Protein AF-A0A7V2KPK5-F1 (afdb_monomer)

Secondary structure (DSSP, 8-state):
---HHHHHHHSPPPB---HHHHHHTTT--TTS-HHHHHHH-HHHHHHHHHHHHHTT-SB---TTTT-STTTS--

Radius of gyration: 14.18 Å; Cα contacts (8 Å, |Δi|>4): 71; chains: 1; bounding box: 34×24×35 Å

Mean predicted aligned error: 3.82 Å

Sequence (74 aa):
MVDLVERLKTEILVTFSAVGTELQRYGFDLTGSVGGWALKHPDAYQSLVREYAEVGCDILFAAGVQGTRFRLES

pLDDT: mean 91.25, std 7.67, range [57.75, 97.31]

Solvent-accessible surface area (backbone atoms only — not comparable to full-atom values): 4522 Å² total; per-residue (Å²): 133,87,58,66,74,64,47,65,76,78,50,90,80,41,63,60,75,69,60,62,67,58,37,38,82,76,72,49,60,81,88,44,21,57,21,31,46,34,75,77,38,50,68,63,48,51,50,54,54,48,51,38,51,74,78,60,34,75,40,80,81,69,61,62,58,59,54,41,94,89,28,44,89,76

Foldseek 3Di:
DDDPVVCVVPDDAAEDDDVLVVCVVVVHDSVAQQLLVCVVVVPSVVVSQVVCVVVPHPYGDDSCVQVDPVGSVD

Structure (mmCIF, N/CA/C/O backbone):
data_AF-A0A7V2KPK5-F1
#
_entry.id   AF-A0A7V2KPK5-F1
#
loop_
_atom_site.group_PDB
_atom_site.id
_atom_site.type_symbol
_atom_site.label_atom_id
_atom_site.label_alt_id
_atom_site.label_comp_id
_atom_site.label_asym_id
_atom_site.label_entity_id
_atom_site.label_seq_id
_atom_site.pdbx_PDB_ins_code
_atom_site.Cartn_x
_atom_site.Cartn_y
_atom_site.Cartn_z
_atom_site.occupancy
_atom_site.B_iso_or_equiv
_atom_site.auth_seq_id
_atom_site.auth_comp_id
_atom_site.auth_asym_id
_atom_site.auth_atom_id
_atom_site.pdbx_PDB_model_num
ATOM 1 N N . MET A 1 1 ? -17.734 9.758 9.045 1.00 65.44 1 MET A N 1
ATOM 2 C CA . MET A 1 1 ? -16.403 9.120 8.994 1.00 65.44 1 MET A CA 1
ATOM 3 C C . MET A 1 1 ? -16.180 8.485 10.350 1.00 65.44 1 MET A C 1
ATOM 5 O O . MET A 1 1 ? -16.379 9.177 11.338 1.00 65.44 1 MET A O 1
ATOM 9 N N . VAL A 1 2 ? -15.909 7.182 10.403 1.00 79.44 2 VAL A N 1
ATOM 10 C CA . VAL A 1 2 ? -15.619 6.501 11.674 1.00 79.44 2 VAL A CA 1
ATOM 11 C C . VAL A 1 2 ? -14.192 6.862 12.087 1.00 79.44 2 VAL A C 1
ATOM 13 O O . VAL A 1 2 ? -13.312 6.900 11.229 1.00 79.44 2 VAL A O 1
ATOM 16 N N . ASP A 1 3 ? -13.977 7.172 13.363 1.00 92.31 3 ASP A N 1
ATOM 17 C CA . 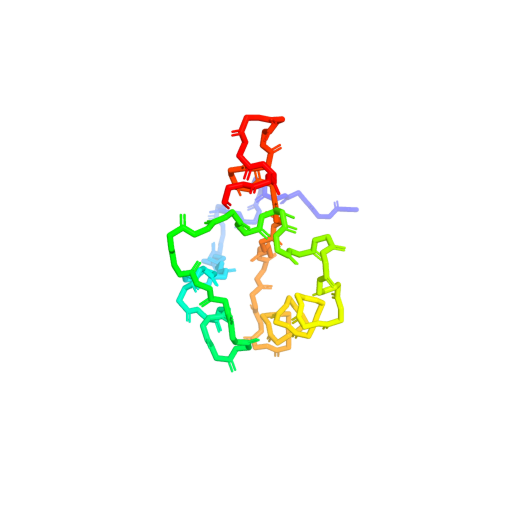ASP A 1 3 ? -12.653 7.510 13.886 1.00 92.31 3 ASP A CA 1
ATOM 18 C C . ASP A 1 3 ? -11.816 6.239 14.095 1.00 92.31 3 ASP A C 1
ATOM 20 O O . ASP A 1 3 ? -12.223 5.323 14.814 1.00 92.31 3 ASP A O 1
ATOM 24 N N . LEU A 1 4 ? -10.641 6.187 13.463 1.00 93.56 4 LEU A N 1
ATOM 25 C CA . LEU A 1 4 ? -9.696 5.079 13.593 1.00 93.56 4 LEU A CA 1
ATOM 26 C C . LEU A 1 4 ? -9.242 4.894 15.048 1.00 93.56 4 LEU A C 1
ATOM 28 O O . LEU A 1 4 ? -9.103 3.758 15.498 1.00 93.56 4 LEU A O 1
ATOM 32 N N . VAL A 1 5 ? -9.034 5.991 15.788 1.00 94.69 5 VAL A N 1
ATOM 33 C CA . VAL A 1 5 ? -8.555 5.935 17.179 1.00 94.69 5 VAL A CA 1
ATOM 34 C C . VAL A 1 5 ? -9.585 5.273 18.089 1.00 94.69 5 VAL A C 1
ATOM 36 O O . VAL A 1 5 ? -9.213 4.500 18.970 1.00 94.69 5 VAL A O 1
ATOM 39 N N . GLU A 1 6 ? -10.874 5.523 17.866 1.00 96.06 6 GLU A N 1
ATOM 40 C CA . GLU A 1 6 ? -11.934 4.879 18.641 1.00 96.06 6 GLU A CA 1
ATOM 41 C C . GLU A 1 6 ? -12.080 3.393 18.296 1.00 96.06 6 GLU A C 1
ATOM 43 O O . GLU A 1 6 ? -12.199 2.577 19.209 1.00 96.06 6 GLU A O 1
ATOM 48 N N . ARG A 1 7 ? -11.972 3.008 17.015 1.00 95.12 7 ARG A N 1
ATOM 49 C CA . ARG A 1 7 ? -11.982 1.588 16.606 1.00 95.12 7 ARG A CA 1
ATOM 50 C C . ARG A 1 7 ? -10.853 0.793 17.270 1.00 95.12 7 ARG A C 1
ATOM 52 O O . ARG A 1 7 ? -11.093 -0.275 17.823 1.00 95.12 7 ARG A O 1
ATOM 59 N N . LEU A 1 8 ? -9.639 1.347 17.310 1.00 95.75 8 LEU A N 1
ATOM 60 C CA . LEU A 1 8 ? -8.476 0.700 17.936 1.00 95.75 8 LEU A CA 1
ATOM 61 C C . LEU A 1 8 ? -8.671 0.359 19.426 1.00 95.75 8 LEU A C 1
ATOM 63 O O . LEU A 1 8 ? -7.951 -0.487 19.951 1.00 95.75 8 LEU A O 1
ATOM 67 N N . LYS A 1 9 ? -9.616 1.004 20.123 1.00 96.75 9 LYS A N 1
ATOM 68 C CA . LYS A 1 9 ? -9.916 0.713 21.534 1.00 96.75 9 LYS A CA 1
ATOM 69 C C . LYS A 1 9 ? -10.841 -0.490 21.720 1.00 96.75 9 LYS A C 1
ATOM 71 O O . LYS A 1 9 ? -10.873 -1.040 22.819 1.00 96.75 9 LYS A O 1
ATOM 76 N N . THR A 1 10 ? -11.621 -0.866 20.705 1.00 97.06 10 THR A N 1
ATOM 77 C CA . THR A 1 10 ? -12.704 -1.856 20.843 1.00 97.06 10 THR A CA 1
ATOM 78 C C . THR A 1 10 ? -12.521 -3.105 19.993 1.00 97.06 10 THR A C 1
ATOM 80 O O . THR A 1 10 ? -13.189 -4.103 20.248 1.00 97.06 10 THR A O 1
ATOM 83 N N . GLU A 1 11 ? -11.640 -3.078 18.995 1.00 96.00 11 GLU A N 1
ATOM 84 C CA . GLU A 1 11 ? -11.456 -4.184 18.055 1.00 96.00 11 GLU A CA 1
ATOM 85 C C . GLU A 1 11 ? -10.002 -4.341 17.601 1.00 96.00 11 GLU A C 1
ATOM 87 O O . GLU A 1 11 ? -9.184 -3.425 17.685 1.00 96.00 11 GLU A O 1
ATOM 92 N N . ILE A 1 12 ? -9.685 -5.543 17.116 1.00 96.75 12 ILE A N 1
ATOM 93 C CA . ILE A 1 12 ? -8.409 -5.848 16.471 1.00 96.75 12 ILE A CA 1
ATOM 94 C C . ILE A 1 12 ? -8.554 -5.502 14.992 1.00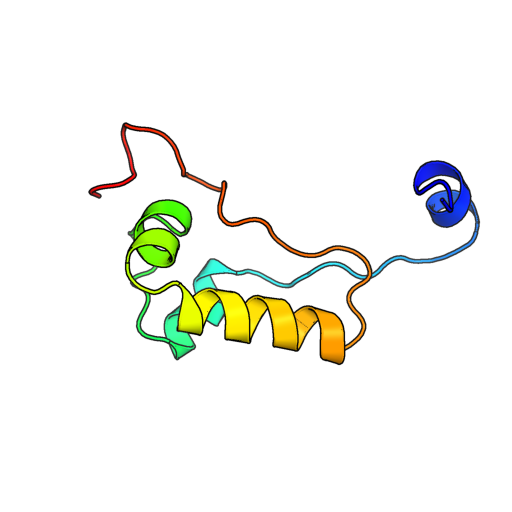 96.75 12 ILE A C 1
ATOM 96 O O . ILE A 1 12 ? -9.406 -6.072 14.317 1.00 96.75 12 ILE A O 1
ATOM 100 N N . LEU A 1 13 ? -7.704 -4.601 14.498 1.00 96.69 13 LEU A N 1
ATOM 101 C CA . LEU A 1 13 ? -7.657 -4.236 13.083 1.00 96.69 13 LEU A CA 1
ATOM 102 C C . LEU A 1 13 ? -6.589 -5.047 12.351 1.00 96.69 13 LEU A C 1
ATOM 104 O O . LEU A 1 13 ? -5.480 -5.230 12.861 1.00 96.69 13 LEU A O 1
ATOM 108 N N . VAL A 1 14 ? -6.911 -5.500 11.141 1.00 96.94 14 VAL A N 1
ATOM 109 C CA . VAL A 1 14 ? -5.999 -6.290 10.305 1.00 96.94 14 VAL A CA 1
ATOM 110 C C . VAL A 1 14 ? -5.311 -5.388 9.283 1.00 96.94 14 VAL A C 1
ATOM 112 O O . VAL A 1 14 ? -5.947 -4.589 8.598 1.00 96.94 14 VAL A O 1
ATOM 115 N N . THR A 1 15 ? -3.991 -5.522 9.164 1.00 95.81 15 THR A N 1
ATOM 116 C CA . THR A 1 15 ? -3.184 -4.809 8.166 1.00 95.81 15 THR A CA 1
ATOM 117 C C . THR A 1 15 ? -2.658 -5.769 7.102 1.00 95.81 15 THR A C 1
ATOM 119 O O . THR A 1 15 ? -2.590 -6.979 7.310 1.00 95.81 15 THR A O 1
ATOM 122 N N . PHE A 1 16 ? -2.254 -5.199 5.971 1.00 94.94 16 PHE A N 1
ATOM 123 C CA . PHE A 1 16 ? -1.566 -5.880 4.875 1.00 94.94 16 PHE A CA 1
ATOM 124 C C . PHE A 1 16 ? -0.297 -6.643 5.316 1.00 94.94 16 PHE A C 1
ATOM 126 O O . PHE A 1 16 ? 0.319 -6.333 6.340 1.00 94.94 16 PHE A O 1
ATOM 133 N N . SER A 1 17 ? 0.127 -7.614 4.501 1.00 92.75 17 SER A N 1
ATOM 134 C CA . SER A 1 17 ? 1.340 -8.417 4.723 1.00 92.75 17 SER A CA 1
ATOM 135 C C . SER A 1 17 ? 2.613 -7.749 4.164 1.00 92.75 17 SER A C 1
ATOM 137 O O . SER A 1 17 ? 2.614 -6.594 3.745 1.00 92.75 17 SER A O 1
ATOM 139 N N . ALA A 1 18 ? 3.753 -8.446 4.163 1.00 92.69 18 ALA A N 1
ATOM 140 C CA . ALA A 1 18 ? 4.994 -7.909 3.605 1.00 92.69 18 ALA A CA 1
ATOM 141 C C . ALA A 1 18 ? 4.882 -7.682 2.079 1.00 92.69 18 ALA A C 1
ATOM 143 O O . ALA A 1 18 ? 4.993 -8.598 1.269 1.00 92.69 18 ALA A O 1
ATOM 144 N N . VAL A 1 19 ? 4.699 -6.424 1.668 1.00 93.31 19 VAL A N 1
ATOM 145 C CA . VAL A 1 19 ? 4.371 -6.091 0.270 1.00 93.31 19 VAL A CA 1
ATOM 146 C C . VAL A 1 19 ? 5.479 -6.442 -0.720 1.00 93.31 19 VAL A C 1
ATOM 148 O O . VAL A 1 19 ? 5.179 -6.905 -1.812 1.00 93.31 19 VAL A O 1
ATOM 151 N N . GLY A 1 20 ? 6.753 -6.269 -0.356 1.00 92.44 20 GLY A N 1
ATOM 152 C CA . GLY A 1 20 ? 7.865 -6.627 -1.243 1.00 92.44 20 GLY A CA 1
ATOM 153 C C . GLY A 1 20 ? 7.866 -8.113 -1.620 1.00 92.44 20 GLY A C 1
ATOM 154 O O . GLY A 1 20 ? 8.046 -8.440 -2.788 1.00 92.44 20 GLY A O 1
ATOM 155 N N . THR A 1 21 ? 7.605 -9.005 -0.658 1.00 93.31 21 THR A N 1
ATOM 156 C CA . THR A 1 21 ? 7.542 -10.455 -0.907 1.00 93.31 21 THR A CA 1
ATOM 157 C C . THR A 1 21 ? 6.307 -10.840 -1.710 1.00 93.31 21 THR A C 1
ATOM 159 O O . THR A 1 21 ? 6.416 -11.647 -2.627 1.00 93.31 21 THR A O 1
ATOM 162 N N . GLU A 1 22 ? 5.153 -10.216 -1.451 1.00 95.62 22 GLU A N 1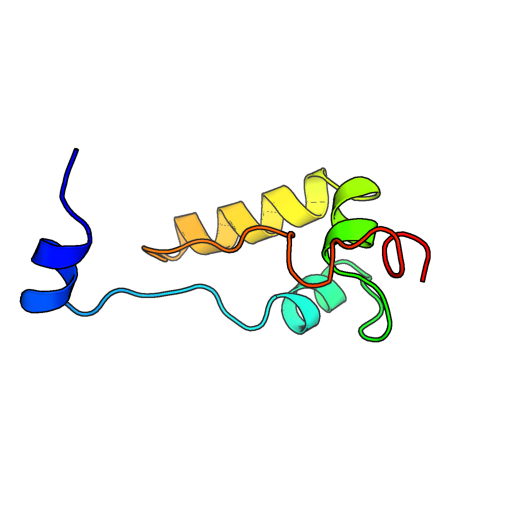
ATOM 163 C CA . GLU A 1 22 ? 3.961 -10.447 -2.278 1.00 95.62 22 GLU A CA 1
ATOM 164 C C . GLU A 1 22 ? 4.165 -9.968 -3.720 1.00 95.62 22 GLU A C 1
ATOM 166 O O . GLU A 1 22 ? 3.796 -10.661 -4.667 1.00 95.62 22 GLU A O 1
ATOM 171 N N . LEU A 1 23 ? 4.833 -8.828 -3.916 1.00 94.81 23 LEU A N 1
ATOM 172 C CA . LEU A 1 23 ? 5.136 -8.307 -5.247 1.00 94.81 23 LEU A CA 1
ATOM 173 C C . LEU A 1 23 ? 6.106 -9.192 -6.043 1.00 94.81 23 LEU A C 1
ATOM 175 O O . LEU A 1 23 ? 6.090 -9.133 -7.273 1.00 94.81 23 LEU A O 1
ATOM 179 N N . GLN A 1 24 ? 6.904 -10.060 -5.405 1.00 95.81 24 GLN A N 1
ATOM 180 C CA . GLN A 1 24 ? 7.724 -11.031 -6.146 1.00 95.81 24 GLN A CA 1
ATOM 181 C C . GLN A 1 24 ? 6.869 -11.969 -7.004 1.00 95.81 24 GLN A C 1
ATOM 183 O O . GLN A 1 24 ? 7.298 -12.361 -8.088 1.00 95.81 24 GLN A O 1
ATOM 188 N N . ARG A 1 25 ? 5.636 -12.276 -6.571 1.00 95.38 25 ARG A N 1
ATOM 189 C CA . ARG A 1 25 ? 4.663 -13.068 -7.349 1.00 95.38 25 ARG A CA 1
ATOM 190 C C . ARG A 1 25 ? 4.298 -12.391 -8.676 1.00 95.38 25 ARG A C 1
ATOM 192 O O . ARG A 1 25 ? 3.889 -13.066 -9.614 1.00 95.38 25 ARG A O 1
ATOM 199 N N . TYR A 1 26 ? 4.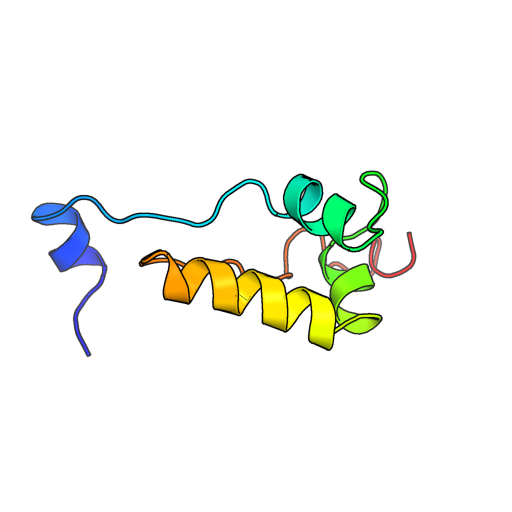489 -11.074 -8.752 1.00 94.06 26 TYR A N 1
ATOM 200 C CA . TYR A 1 26 ? 4.259 -10.228 -9.921 1.00 94.06 26 TYR A CA 1
ATOM 201 C C . TYR A 1 26 ? 5.564 -9.841 -10.645 1.00 94.06 26 TYR A C 1
ATOM 203 O O . TYR A 1 26 ? 5.544 -8.996 -11.536 1.00 94.06 26 TYR A O 1
ATOM 211 N N . GLY A 1 27 ? 6.702 -10.443 -10.279 1.00 94.94 27 GLY A N 1
ATOM 212 C CA . GLY A 1 27 ? 7.999 -10.201 -10.918 1.00 94.94 27 GLY A CA 1
ATOM 213 C C . GLY A 1 27 ? 8.812 -9.044 -10.329 1.00 94.94 27 GLY A C 1
ATOM 214 O O . GLY A 1 27 ? 9.733 -8.557 -10.982 1.00 94.94 27 GLY A O 1
ATOM 215 N N . PHE A 1 28 ? 8.496 -8.580 -9.118 1.00 94.25 28 PHE A N 1
ATOM 216 C CA . PHE A 1 28 ? 9.321 -7.590 -8.419 1.00 94.25 28 PHE A CA 1
ATOM 217 C C . PHE A 1 28 ? 10.655 -8.179 -7.935 1.00 94.25 28 PHE A C 1
ATOM 219 O O . PHE A 1 28 ? 10.699 -9.266 -7.355 1.00 94.25 28 PHE A O 1
ATOM 226 N N . ASP A 1 29 ? 11.736 -7.420 -8.120 1.00 93.06 29 ASP A N 1
ATOM 227 C CA . ASP A 1 29 ? 13.042 -7.687 -7.516 1.00 93.06 29 ASP A CA 1
ATOM 228 C C . ASP A 1 29 ? 13.091 -7.082 -6.105 1.00 93.06 29 ASP A C 1
ATOM 230 O O . ASP A 1 29 ? 12.943 -5.871 -5.939 1.00 93.06 29 ASP A O 1
ATOM 234 N N . LEU A 1 30 ? 13.342 -7.914 -5.088 1.00 91.62 30 LEU A N 1
ATOM 235 C CA . LEU A 1 30 ? 13.406 -7.498 -3.680 1.00 91.62 30 LEU A CA 1
ATOM 236 C C . LEU A 1 30 ? 14.473 -6.442 -3.379 1.00 91.62 30 LEU A C 1
ATOM 238 O O . LEU A 1 30 ? 14.403 -5.794 -2.333 1.00 91.62 30 LEU A O 1
ATOM 242 N N . THR A 1 31 ? 15.469 -6.283 -4.247 1.00 90.12 31 THR A N 1
ATOM 243 C CA . THR A 1 31 ? 16.499 -5.253 -4.087 1.00 90.12 31 THR A CA 1
ATOM 244 C C . THR A 1 31 ? 16.006 -3.860 -4.497 1.00 90.12 31 THR A C 1
ATOM 246 O O . THR A 1 31 ? 16.530 -2.855 -4.000 1.00 90.12 31 THR A O 1
ATOM 249 N N . GLY A 1 32 ? 14.962 -3.795 -5.330 1.00 88.56 32 GLY A N 1
ATOM 250 C CA . GLY A 1 32 ? 14.436 -2.569 -5.919 1.00 88.56 32 GLY A CA 1
ATOM 251 C C . GLY A 1 32 ? 13.510 -1.757 -5.009 1.00 88.56 32 GLY A C 1
ATOM 252 O O . GLY A 1 32 ? 13.221 -2.092 -3.855 1.00 88.56 32 GLY A O 1
ATOM 253 N N . SER A 1 33 ? 13.012 -0.642 -5.543 1.00 91.31 33 SER A N 1
ATOM 254 C CA . SER A 1 33 ? 12.009 0.196 -4.872 1.00 91.31 33 SER A CA 1
ATOM 255 C C . SER A 1 33 ? 10.584 -0.221 -5.192 1.00 91.31 33 SER A C 1
ATOM 257 O O . SER A 1 33 ? 10.170 -0.193 -6.348 1.00 91.31 33 SER A O 1
ATOM 259 N N . VAL A 1 34 ? 9.789 -0.499 -4.155 1.00 91.69 34 VAL A N 1
ATOM 260 C CA . VAL A 1 34 ? 8.353 -0.787 -4.305 1.00 91.69 34 VAL A CA 1
ATOM 261 C C . VAL A 1 34 ? 7.621 0.394 -4.942 1.00 91.69 34 VAL A C 1
ATOM 263 O O . VAL A 1 34 ? 6.843 0.200 -5.871 1.00 91.69 34 VAL A O 1
ATOM 266 N N . GLY A 1 35 ? 7.901 1.622 -4.493 1.00 91.00 35 GLY A N 1
ATOM 267 C CA . GLY A 1 35 ? 7.298 2.821 -5.076 1.00 91.00 35 GLY A CA 1
ATOM 268 C C . GLY A 1 35 ? 7.699 3.041 -6.532 1.00 91.00 35 GLY A C 1
ATOM 269 O O . GLY A 1 35 ? 6.842 3.295 -7.375 1.00 91.00 35 GLY A O 1
ATOM 270 N N . GLY A 1 36 ? 8.987 2.875 -6.850 1.00 91.00 36 GLY A N 1
ATOM 271 C CA . GLY A 1 36 ? 9.474 2.970 -8.230 1.00 91.00 36 GLY A CA 1
ATOM 272 C C . GLY A 1 36 ? 8.872 1.894 -9.137 1.00 91.00 36 GLY A C 1
ATOM 273 O O . GLY A 1 36 ? 8.489 2.171 -10.274 1.00 91.00 36 GLY A O 1
ATOM 274 N N . TRP A 1 37 ? 8.728 0.672 -8.625 1.00 91.81 37 TRP A N 1
ATOM 275 C CA . TRP A 1 37 ? 8.130 -0.436 -9.359 1.00 91.81 37 TRP A CA 1
ATOM 276 C C . TRP A 1 37 ? 6.628 -0.245 -9.579 1.00 91.81 37 TRP A C 1
ATOM 278 O O . TRP A 1 37 ? 6.158 -0.470 -10.692 1.00 91.81 37 TRP A O 1
ATOM 288 N N . ALA A 1 38 ? 5.891 0.237 -8.574 1.00 92.88 38 ALA A N 1
ATOM 289 C CA . ALA A 1 38 ? 4.457 0.509 -8.674 1.00 92.88 38 ALA A CA 1
ATOM 290 C C . ALA A 1 38 ? 4.132 1.587 -9.722 1.00 92.88 38 ALA A C 1
ATOM 292 O O . ALA A 1 38 ? 3.112 1.487 -10.398 1.00 92.88 38 ALA A O 1
ATOM 293 N N . LEU A 1 39 ? 5.014 2.577 -9.920 1.00 91.3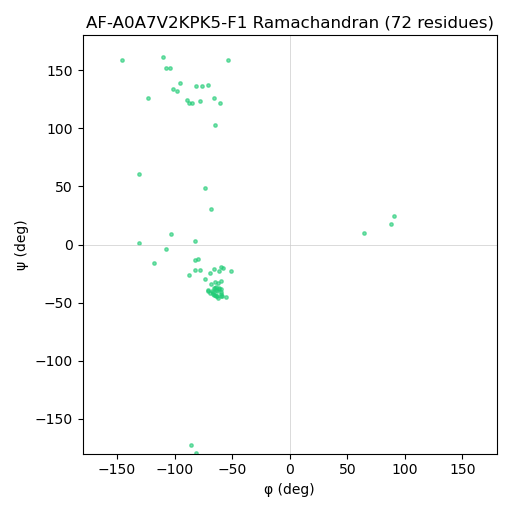1 39 LEU A N 1
ATOM 294 C CA . LEU A 1 39 ? 4.873 3.563 -11.003 1.00 91.31 39 LEU A CA 1
ATOM 295 C C . LEU A 1 39 ? 4.990 2.933 -12.399 1.00 91.31 39 LEU A C 1
ATOM 297 O O . LEU A 1 39 ? 4.363 3.411 -13.340 1.00 91.31 39 LEU A O 1
ATOM 301 N N . LYS A 1 40 ? 5.795 1.873 -12.538 1.00 92.25 40 LYS A N 1
ATOM 302 C CA . LYS A 1 40 ? 6.010 1.151 -13.803 1.00 92.25 40 LYS A CA 1
ATOM 303 C C . LYS A 1 40 ? 4.971 0.044 -14.033 1.00 92.25 40 LYS A C 1
ATOM 305 O O . LYS A 1 40 ? 4.698 -0.290 -15.180 1.00 92.25 40 LYS A O 1
ATOM 310 N N . HIS A 1 41 ? 4.389 -0.498 -12.961 1.00 94.94 41 HIS A N 1
ATOM 311 C CA . HIS A 1 41 ? 3.437 -1.618 -12.984 1.00 94.94 41 HIS A CA 1
ATOM 312 C C . HIS A 1 41 ? 2.181 -1.312 -12.143 1.00 94.94 41 HIS A C 1
ATOM 314 O O . HIS A 1 41 ? 1.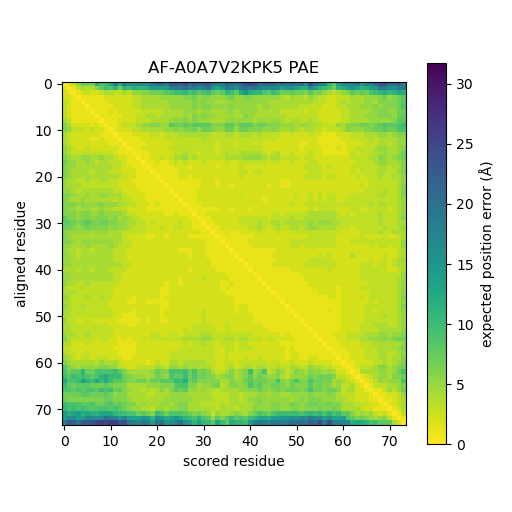892 -2.019 -11.169 1.00 94.94 41 HIS A O 1
ATOM 320 N N . PRO A 1 42 ? 1.421 -0.255 -12.485 1.00 94.75 42 PRO A N 1
ATOM 321 C CA . PRO A 1 42 ? 0.300 0.201 -11.667 1.00 94.75 42 PRO A CA 1
ATOM 322 C C . PRO A 1 42 ? -0.794 -0.862 -11.515 1.00 94.75 42 PRO A C 1
ATOM 324 O O . PRO A 1 42 ? -1.331 -1.015 -10.422 1.00 94.75 42 PRO A O 1
ATOM 327 N N . ASP A 1 43 ? -1.083 -1.636 -12.562 1.00 97.00 43 ASP A N 1
ATOM 328 C CA . ASP A 1 43 ? -2.158 -2.638 -12.544 1.00 97.00 43 ASP A CA 1
ATOM 329 C C . ASP A 1 43 ? -1.849 -3.804 -11.598 1.00 97.00 43 ASP A C 1
ATOM 331 O O . ASP A 1 43 ? -2.720 -4.262 -10.855 1.00 97.00 43 ASP A O 1
ATOM 335 N N . ALA A 1 44 ? -0.593 -4.259 -11.570 1.00 95.44 44 ALA A N 1
ATOM 336 C CA . ALA A 1 44 ? -0.159 -5.321 -10.669 1.00 95.44 44 ALA A CA 1
ATOM 337 C C . ALA A 1 44 ? -0.209 -4.860 -9.205 1.00 95.44 44 ALA A C 1
ATOM 339 O O . ALA A 1 44 ? -0.709 -5.575 -8.338 1.00 95.44 44 ALA A O 1
ATOM 340 N N . TYR A 1 45 ? 0.231 -3.628 -8.934 1.00 95.19 45 TYR A N 1
ATOM 341 C CA . TYR A 1 45 ? 0.132 -3.052 -7.597 1.00 95.19 45 TYR A CA 1
ATOM 342 C C . TYR A 1 45 ? -1.328 -2.856 -7.154 1.00 95.19 45 TYR A C 1
ATOM 344 O O . TYR A 1 45 ? -1.685 -3.215 -6.032 1.00 95.19 45 TYR A O 1
ATOM 352 N N . GLN A 1 46 ? -2.194 -2.349 -8.036 1.00 95.44 46 GLN A N 1
ATOM 353 C CA . GLN A 1 46 ? -3.627 -2.210 -7.757 1.00 95.44 46 GLN A CA 1
ATOM 354 C C . GLN A 1 46 ? -4.297 -3.561 -7.493 1.00 95.44 46 GLN A C 1
ATOM 356 O O . GLN A 1 46 ? -5.148 -3.647 -6.610 1.00 95.44 46 GLN A O 1
ATOM 361 N N . SER A 1 47 ? -3.902 -4.605 -8.223 1.00 96.19 47 SER A N 1
ATOM 362 C CA . SER A 1 47 ? -4.410 -5.966 -8.020 1.00 96.19 47 SER A CA 1
ATOM 363 C C . SER A 1 47 ? -4.057 -6.484 -6.625 1.00 96.19 47 SER A C 1
ATOM 365 O O . SER A 1 47 ? -4.944 -6.940 -5.910 1.00 96.19 47 SER A O 1
ATOM 367 N N . LEU A 1 48 ? -2.805 -6.313 -6.187 1.00 95.81 48 LEU A N 1
ATOM 368 C CA . LEU A 1 48 ? -2.384 -6.703 -4.838 1.00 95.81 48 LEU A CA 1
ATOM 369 C C . LEU A 1 48 ? -3.114 -5.909 -3.740 1.00 95.81 48 LEU A C 1
ATOM 371 O O . LEU A 1 48 ? -3.566 -6.477 -2.750 1.00 95.81 48 LEU A O 1
ATOM 375 N N . VAL A 1 49 ? -3.256 -4.589 -3.898 1.00 95.88 49 VAL A N 1
ATOM 376 C CA . VAL A 1 49 ? -3.985 -3.762 -2.917 1.00 95.88 49 VAL A CA 1
ATOM 377 C C . VAL A 1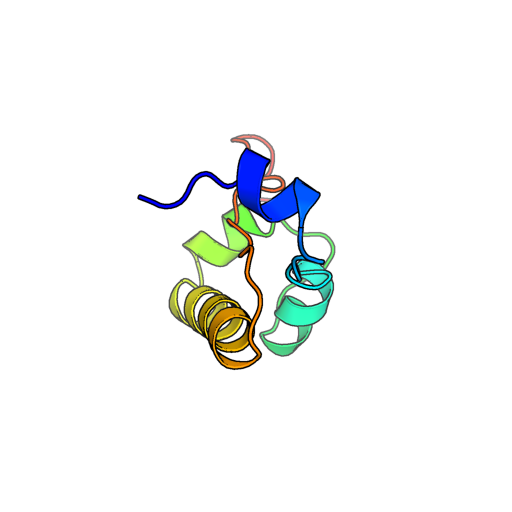 49 ? -5.464 -4.153 -2.846 1.00 95.88 49 VAL A C 1
ATOM 379 O O . VAL A 1 49 ? -6.047 -4.151 -1.762 1.00 95.88 49 VAL A O 1
ATOM 382 N N . ARG A 1 50 ? -6.067 -4.517 -3.983 1.00 96.31 50 ARG A N 1
ATOM 383 C CA . ARG A 1 50 ? -7.440 -5.023 -4.045 1.00 96.31 50 ARG A CA 1
ATOM 384 C C . ARG A 1 50 ? -7.580 -6.365 -3.329 1.00 96.31 50 ARG A C 1
ATOM 386 O O . ARG A 1 50 ? -8.518 -6.507 -2.554 1.00 96.31 50 ARG A O 1
ATOM 393 N N . GLU A 1 51 ? -6.637 -7.287 -3.516 1.00 96.12 51 GLU A N 1
ATOM 394 C CA . GLU A 1 51 ? -6.608 -8.573 -2.807 1.00 96.12 51 GLU A CA 1
ATOM 395 C C . GLU A 1 51 ? -6.635 -8.356 -1.286 1.00 96.12 51 GLU A C 1
ATOM 397 O O . GLU A 1 51 ? -7.464 -8.950 -0.602 1.00 96.12 51 GLU A O 1
ATOM 402 N N . TYR A 1 52 ? -5.831 -7.424 -0.753 1.00 97.19 52 TYR A N 1
ATOM 403 C CA . TYR A 1 52 ? -5.862 -7.091 0.679 1.00 97.19 52 TYR A CA 1
ATOM 404 C C . TYR A 1 52 ? -7.227 -6.586 1.159 1.00 97.19 52 TYR A C 1
ATOM 406 O O . TYR A 1 52 ? -7.671 -6.963 2.244 1.00 97.19 52 TYR A O 1
ATOM 414 N N . ALA A 1 53 ? -7.902 -5.750 0.367 1.00 95.94 53 ALA A N 1
ATOM 415 C CA . ALA A 1 53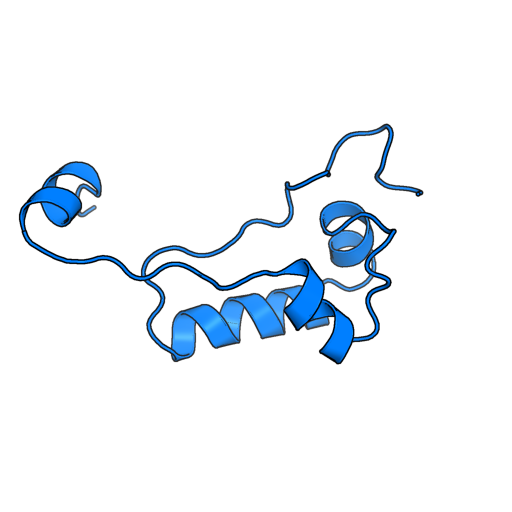 ? -9.240 -5.277 0.706 1.00 95.94 53 ALA A CA 1
ATOM 416 C C . ALA A 1 53 ? -10.269 -6.421 0.685 1.00 95.94 53 ALA A C 1
ATOM 418 O O . ALA A 1 53 ? -11.115 -6.509 1.572 1.00 95.94 53 ALA A O 1
ATOM 419 N N . GLU A 1 54 ? -10.179 -7.318 -0.299 1.00 97.31 54 GLU A N 1
ATOM 420 C CA . GLU A 1 54 ? -11.092 -8.456 -0.464 1.00 97.31 54 GLU A CA 1
ATOM 421 C C . GLU A 1 54 ? -10.939 -9.505 0.644 1.00 97.31 54 GLU A C 1
ATOM 423 O O . GLU A 1 54 ? -11.937 -10.076 1.082 1.00 97.31 54 GLU A O 1
ATOM 428 N N . VAL A 1 55 ? -9.721 -9.718 1.157 1.00 96.62 55 VAL A N 1
ATOM 429 C CA . VAL A 1 55 ? -9.476 -10.621 2.299 1.00 96.62 55 VAL A CA 1
ATOM 430 C C . VAL A 1 55 ? -9.746 -9.972 3.663 1.00 96.62 55 VAL A C 1
ATOM 432 O O . VAL A 1 55 ? -9.551 -10.615 4.693 1.00 96.62 55 VAL A O 1
ATOM 435 N N . GLY A 1 56 ? -10.216 -8.720 3.685 1.00 96.12 56 GLY A N 1
ATOM 436 C CA . GLY A 1 56 ? -10.686 -8.047 4.896 1.00 96.12 56 GLY A CA 1
ATOM 437 C C . GLY A 1 56 ? -9.626 -7.261 5.668 1.00 96.12 56 GLY A C 1
ATOM 438 O O . GLY A 1 56 ? -9.789 -7.064 6.868 1.00 96.12 56 GLY A O 1
ATOM 439 N N . CYS A 1 57 ? -8.548 -6.800 5.025 1.00 97.31 57 CYS A N 1
ATOM 440 C CA . CYS A 1 57 ? -7.639 -5.853 5.676 1.00 97.31 57 CYS A CA 1
ATOM 441 C C . CYS A 1 57 ? -8.352 -4.512 5.921 1.00 97.31 57 CYS A C 1
ATOM 443 O O . CYS A 1 57 ? -8.845 -3.880 4.986 1.00 97.31 57 CYS A O 1
ATOM 445 N N . ASP A 1 58 ? -8.336 -4.040 7.167 1.00 95.94 58 ASP A N 1
ATOM 446 C CA . ASP A 1 58 ? -8.828 -2.715 7.560 1.00 95.94 58 ASP A CA 1
ATOM 447 C C . ASP A 1 58 ? -7.887 -1.590 7.118 1.00 95.94 58 ASP A C 1
ATOM 449 O O . ASP A 1 58 ? -8.310 -0.454 6.895 1.00 95.94 58 ASP A O 1
ATOM 453 N N . ILE A 1 59 ? -6.592 -1.899 7.037 1.00 94.75 59 ILE A N 1
ATOM 454 C CA . ILE A 1 59 ? -5.529 -0.955 6.704 1.00 94.75 59 ILE A CA 1
ATOM 455 C C . ILE A 1 59 ? -4.786 -1.487 5.483 1.00 94.75 59 ILE A C 1
ATOM 457 O O . ILE A 1 59 ? -4.301 -2.620 5.478 1.00 94.75 59 ILE A O 1
ATOM 461 N N . LEU A 1 60 ? -4.684 -0.648 4.450 1.00 94.75 60 LEU A N 1
ATOM 462 C CA . LEU A 1 60 ? -4.044 -0.976 3.178 1.00 94.75 60 LEU A CA 1
ATOM 463 C C . LEU A 1 60 ? -2.701 -0.266 3.031 1.00 94.75 60 LEU A C 1
ATOM 465 O O . LEU A 1 60 ? -2.471 0.819 3.567 1.00 94.75 60 LEU A O 1
ATOM 469 N N . PHE A 1 61 ? -1.810 -0.887 2.267 1.00 91.94 61 PHE A N 1
ATOM 470 C CA . PHE A 1 61 ? -0.489 -0.343 2.008 1.00 91.94 61 PHE A CA 1
ATOM 471 C C . PHE A 1 61 ? -0.529 0.709 0.909 1.00 91.94 61 PHE A C 1
ATOM 473 O O . PHE A 1 61 ? -1.090 0.462 -0.156 1.00 91.94 61 PHE A O 1
ATOM 480 N N . ALA A 1 62 ? 0.175 1.820 1.120 1.00 88.56 62 ALA A N 1
ATOM 481 C CA . ALA A 1 62 ? 0.535 2.764 0.070 1.00 88.56 62 ALA A CA 1
ATOM 482 C C . ALA A 1 62 ? 2.000 2.549 -0.342 1.00 88.56 62 ALA A C 1
ATOM 484 O O . ALA A 1 62 ? 2.882 2.499 0.517 1.00 88.56 62 ALA A O 1
ATOM 485 N N . ALA A 1 63 ? 2.284 2.499 -1.647 1.00 83.25 63 ALA A N 1
ATOM 486 C CA . ALA A 1 63 ? 3.615 2.269 -2.226 1.00 83.25 63 ALA A CA 1
ATOM 487 C C . ALA A 1 63 ? 4.621 3.423 -2.016 1.00 83.25 63 ALA A C 1
ATOM 489 O O . ALA A 1 63 ? 5.518 3.637 -2.822 1.00 83.25 63 ALA A O 1
ATOM 490 N N . GLY A 1 64 ? 4.508 4.172 -0.919 1.00 82.81 64 GLY A N 1
ATOM 491 C CA . GLY A 1 64 ? 5.457 5.215 -0.535 1.00 82.81 64 GLY A CA 1
ATOM 492 C C . GLY A 1 64 ? 6.727 4.683 0.132 1.00 82.81 64 GLY A C 1
ATOM 493 O O . GLY A 1 64 ? 7.698 5.427 0.271 1.00 82.81 64 GLY A O 1
ATOM 494 N N . VAL A 1 65 ? 6.766 3.408 0.538 1.00 77.75 65 VAL A N 1
ATOM 495 C CA . VAL A 1 65 ? 7.982 2.812 1.114 1.00 77.75 65 VAL A CA 1
ATOM 496 C C . VAL A 1 65 ? 9.102 2.867 0.085 1.00 77.75 65 VAL A C 1
ATOM 498 O O . VAL A 1 65 ? 8.977 2.335 -1.016 1.00 77.75 65 VAL A O 1
ATOM 501 N N . GLN A 1 66 ? 10.202 3.523 0.462 1.00 80.50 66 GLN A N 1
ATOM 502 C CA . GLN A 1 66 ? 11.360 3.776 -0.403 1.00 80.50 66 GLN A CA 1
ATOM 503 C C . GLN A 1 66 ? 11.062 4.683 -1.614 1.00 80.50 66 GLN A C 1
ATOM 505 O O . GLN A 1 66 ? 11.930 4.869 -2.465 1.00 80.50 66 GLN A O 1
ATOM 510 N N . GLY A 1 67 ? 9.884 5.313 -1.670 1.00 79.69 67 GLY A N 1
ATOM 511 C CA . GLY A 1 67 ? 9.460 6.264 -2.704 1.00 79.69 67 GLY A CA 1
ATOM 512 C C . GLY A 1 67 ? 10.139 7.631 -2.585 1.00 79.69 67 GLY A C 1
ATOM 513 O O . GLY A 1 67 ? 9.478 8.663 -2.581 1.00 79.69 67 GLY A O 1
ATOM 514 N N . THR A 1 68 ? 11.463 7.651 -2.444 1.00 84.56 68 THR A N 1
ATOM 515 C CA . THR A 1 68 ? 12.266 8.881 -2.430 1.00 84.56 68 THR A CA 1
ATOM 516 C C . THR A 1 68 ? 12.974 9.041 -3.766 1.00 84.56 68 THR A C 1
ATOM 518 O O . THR A 1 68 ? 13.337 8.045 -4.391 1.00 84.56 68 THR A O 1
ATOM 521 N N . ARG A 1 69 ? 13.268 10.283 -4.175 1.00 85.25 69 ARG A N 1
ATOM 522 C CA . ARG A 1 69 ? 14.001 10.574 -5.424 1.00 85.25 69 ARG A CA 1
ATOM 523 C C . ARG A 1 69 ? 15.315 9.798 -5.594 1.00 85.25 69 ARG A C 1
ATOM 525 O O . ARG A 1 69 ? 15.776 9.633 -6.709 1.00 85.25 69 ARG A O 1
ATOM 532 N N . PHE A 1 70 ? 15.916 9.333 -4.499 1.00 85.12 70 PHE A N 1
ATOM 533 C CA . PHE A 1 70 ? 17.182 8.601 -4.509 1.00 85.12 70 PHE A CA 1
ATOM 534 C C . PHE A 1 70 ? 17.032 7.114 -4.834 1.00 85.12 70 PHE A C 1
ATOM 536 O O . PHE A 1 70 ? 18.038 6.454 -5.056 1.00 85.12 70 PHE A O 1
ATOM 543 N N . ARG A 1 71 ? 15.804 6.581 -4.804 1.00 82.69 71 ARG A N 1
ATOM 544 C CA . ARG A 1 71 ? 15.544 5.142 -4.913 1.00 82.69 71 ARG A CA 1
ATOM 545 C C . ARG A 1 71 ? 14.465 4.788 -5.940 1.00 82.69 71 ARG A C 1
ATOM 547 O O . ARG A 1 71 ? 14.154 3.624 -6.103 1.00 82.69 71 ARG A O 1
ATOM 554 N N . LEU A 1 72 ? 13.889 5.759 -6.654 1.00 77.12 72 LEU A N 1
ATOM 555 C CA . LEU A 1 72 ? 12.876 5.498 -7.694 1.00 77.12 72 LEU A CA 1
ATOM 556 C C . LEU A 1 72 ? 13.438 4.793 -8.944 1.00 77.12 72 LEU A C 1
ATOM 558 O O . LEU A 1 72 ? 12.686 4.134 -9.660 1.00 77.12 72 LEU A O 1
ATOM 562 N N . GLU A 1 73 ? 14.739 4.933 -9.199 1.00 67.19 73 GLU A N 1
ATOM 563 C CA . GLU A 1 73 ? 15.431 4.383 -10.376 1.00 67.19 73 GLU A CA 1
ATOM 564 C C . GLU A 1 73 ? 16.336 3.185 -10.046 1.00 67.19 73 GLU A C 1
ATOM 566 O O . GLU A 1 73 ? 16.918 2.602 -10.958 1.00 67.19 73 GLU A O 1
ATOM 571 N N . SER A 1 74 ? 16.453 2.846 -8.757 1.00 57.75 74 SER A N 1
ATOM 572 C CA . SER A 1 74 ? 17.326 1.794 -8.218 1.00 57.75 74 SER A CA 1
ATOM 573 C C . SER A 1 74 ? 16.654 0.431 -8.176 1.00 57.75 74 SER A C 1
ATOM 575 O O . SER A 1 74 ? 15.460 0.370 -7.786 1.00 5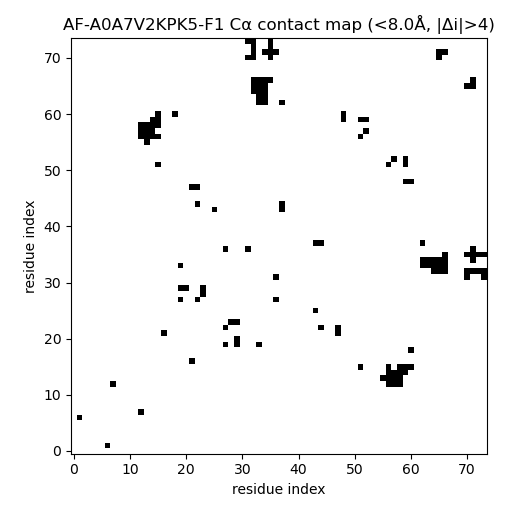7.75 74 SER A O 1
#